Protein AF-A0A8J6VPE7-F1 (afdb_monomer_lite)

Foldseek 3Di:
DAFDFAFQDDPDLEDCNCLLPVVLLVDVVSLVSYVVSVVDDPVRSVVVVVVSVVCVVVVVCCVVRVVSNVDRTGGPPDDDDDDDDD

Secondary structure (DSSP, 8-state):
-EE-PEETT-SS--TTGGGG-GGGGG-HHHHHHSTTGGGS-HHHHHHHHHHHHHHHHTTHHHHHHGGGGG-SEE-SS-EE--PPP-

Radius of gyration: 15.4 Å; chains: 1; bounding box: 37×21×49 Å

Structure (mmCIF, N/CA/C/O backbone):
data_AF-A0A8J6VPE7-F1
#
_entry.id   AF-A0A8J6VPE7-F1
#
loop_
_atom_site.group_PDB
_atom_site.id
_atom_site.type_symbol
_atom_site.label_atom_id
_atom_site.label_alt_id
_atom_site.label_comp_id
_atom_site.label_asym_id
_atom_site.label_entity_id
_atom_site.label_seq_id
_atom_site.pdbx_PDB_ins_code
_atom_site.Cartn_x
_atom_site.Cartn_y
_atom_site.Cartn_z
_atom_site.occupancy
_atom_site.B_iso_or_equiv
_atom_site.auth_seq_id
_atom_site.auth_comp_id
_atom_site.auth_asym_id
_atom_site.auth_atom_id
_atom_site.pdbx_PDB_model_num
ATOM 1 N N . MET A 1 1 ? 11.072 3.976 -21.889 1.00 92.06 1 MET A N 1
ATOM 2 C CA . MET A 1 1 ? 10.413 3.716 -20.590 1.00 92.06 1 MET A CA 1
ATOM 3 C C . MET A 1 1 ? 8.985 3.305 -20.866 1.00 92.06 1 MET A C 1
ATOM 5 O O . MET A 1 1 ? 8.304 4.035 -21.574 1.00 92.06 1 MET A O 1
ATOM 9 N N . ILE A 1 2 ? 8.556 2.155 -20.354 1.00 96.62 2 ILE A N 1
ATOM 10 C CA . ILE A 1 2 ? 7.214 1.601 -20.586 1.00 96.62 2 ILE A CA 1
ATOM 11 C C . ILE A 1 2 ? 6.465 1.575 -19.246 1.00 96.62 2 ILE A C 1
ATOM 13 O O . ILE A 1 2 ? 7.052 1.124 -18.259 1.00 96.62 2 ILE A O 1
ATOM 17 N N . PRO A 1 3 ? 5.217 2.071 -19.164 1.00 97.44 3 PRO A N 1
ATOM 18 C CA . PRO A 1 3 ? 4.429 1.994 -17.941 1.00 97.44 3 PRO A CA 1
ATOM 19 C C . PRO A 1 3 ? 4.065 0.553 -17.585 1.00 97.44 3 PRO A C 1
ATOM 21 O O . PRO A 1 3 ? 3.707 -0.243 -18.449 1.00 97.44 3 PRO A O 1
ATOM 24 N N . PHE A 1 4 ? 4.125 0.248 -16.291 1.00 97.69 4 PHE A N 1
ATOM 25 C CA . PHE A 1 4 ? 3.560 -0.959 -15.708 1.00 97.69 4 PHE A CA 1
ATOM 26 C C . PHE A 1 4 ? 2.442 -0.552 -14.748 1.00 97.69 4 PHE A C 1
ATOM 28 O O . PHE A 1 4 ? 2.692 -0.225 -13.589 1.00 97.69 4 PHE A O 1
ATOM 35 N N . SER A 1 5 ? 1.206 -0.518 -15.251 1.00 98.12 5 SER A N 1
ATOM 36 C CA . SER A 1 5 ? 0.029 -0.345 -14.398 1.00 98.12 5 SER A CA 1
ATOM 37 C C . SER A 1 5 ? -0.157 -1.598 -13.552 1.00 98.12 5 SER A C 1
ATOM 39 O O . SER A 1 5 ? -0.187 -2.707 -14.085 1.00 98.12 5 SER A O 1
ATOM 41 N N . LEU A 1 6 ? -0.285 -1.422 -12.242 1.00 98.25 6 LEU A N 1
ATOM 42 C CA . LEU A 1 6 ? -0.351 -2.535 -11.308 1.00 98.25 6 LEU A CA 1
ATOM 43 C C . LEU A 1 6 ? -1.731 -3.185 -11.351 1.00 98.25 6 LEU A C 1
ATOM 45 O O . LEU A 1 6 ? -2.713 -2.480 -11.118 1.00 98.25 6 LEU A O 1
ATOM 49 N N . PRO A 1 7 ? -1.834 -4.505 -11.578 1.00 97.88 7 PRO A N 1
ATOM 50 C CA . PRO A 1 7 ? -3.074 -5.237 -11.358 1.00 97.88 7 PRO A CA 1
ATOM 51 C C . PRO A 1 7 ? -3.525 -5.148 -9.897 1.00 97.88 7 PRO A C 1
ATOM 53 O O . PRO A 1 7 ? -2.706 -5.095 -8.976 1.00 97.88 7 PRO A O 1
ATOM 56 N N . HIS A 1 8 ? -4.835 -5.189 -9.664 1.00 96.56 8 HIS A N 1
ATOM 57 C CA . HIS A 1 8 ? -5.390 -5.129 -8.305 1.00 96.56 8 HIS A CA 1
ATOM 58 C C . HIS A 1 8 ? -5.126 -6.406 -7.479 1.00 96.56 8 HIS A C 1
ATOM 60 O O . HIS A 1 8 ? -5.291 -6.400 -6.262 1.00 96.56 8 HIS A O 1
ATOM 66 N N . ASN A 1 9 ? -4.715 -7.504 -8.123 1.00 95.50 9 ASN A N 1
ATOM 67 C CA . ASN A 1 9 ? -4.571 -8.843 -7.543 1.00 95.50 9 ASN A CA 1
ATOM 68 C C . ASN A 1 9 ? -3.128 -9.383 -7.573 1.00 95.50 9 ASN A C 1
ATOM 70 O O . ASN A 1 9 ? -2.925 -10.594 -7.653 1.00 95.50 9 ASN A O 1
ATOM 74 N N . LEU A 1 10 ? -2.126 -8.502 -7.527 1.00 96.38 10 LEU A N 1
ATOM 75 C CA . LEU A 1 10 ? -0.724 -8.913 -7.425 1.00 96.38 10 LEU A CA 1
ATOM 76 C C . LEU A 1 10 ? -0.487 -9.801 -6.192 1.00 96.38 10 LEU A C 1
ATOM 78 O O . LEU A 1 10 ? -1.019 -9.530 -5.110 1.00 96.38 10 LEU A O 1
ATOM 82 N N .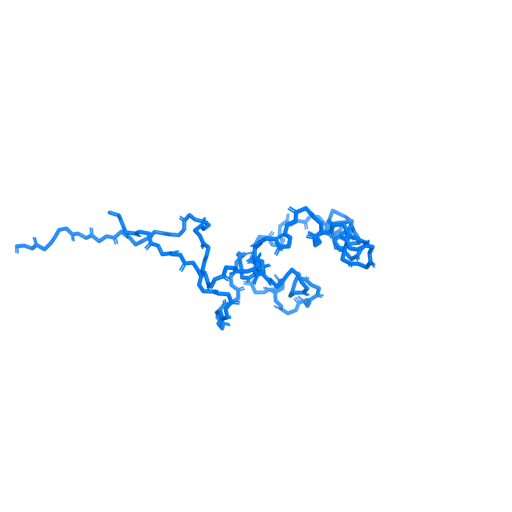 SER A 1 11 ? 0.319 -10.849 -6.384 1.00 94.81 11 SER A N 1
ATOM 83 C CA . SER A 1 11 ? 0.805 -11.732 -5.317 1.00 94.81 11 SER A CA 1
ATOM 84 C C . SER A 1 11 ? 2.017 -11.149 -4.591 1.00 94.81 11 SER A C 1
ATOM 86 O O . SER A 1 11 ? 2.190 -11.380 -3.399 1.00 94.81 11 SER A O 1
ATOM 88 N N . ASP A 1 12 ? 2.857 -10.403 -5.313 1.00 96.69 12 ASP A N 1
ATOM 89 C CA . ASP A 1 12 ? 3.988 -9.689 -4.728 1.00 96.69 12 ASP A CA 1
ATOM 90 C C . ASP A 1 12 ? 3.495 -8.437 -3.990 1.00 96.69 12 ASP A C 1
ATOM 92 O O . ASP A 1 12 ? 2.733 -7.636 -4.536 1.00 96.69 12 ASP A O 1
ATOM 96 N N . SER A 1 13 ? 3.914 -8.297 -2.734 1.00 96.12 13 SER A N 1
ATOM 97 C CA . SER A 1 13 ? 3.364 -7.347 -1.764 1.00 96.12 13 SER A CA 1
ATOM 98 C C . SER A 1 13 ? 4.330 -6.209 -1.458 1.00 96.12 13 SER A C 1
ATOM 100 O O . SER A 1 13 ? 4.669 -5.939 -0.309 1.00 96.12 13 SER A O 1
ATOM 102 N N . PHE A 1 14 ? 4.790 -5.532 -2.506 1.00 97.06 14 PHE A N 1
ATOM 103 C CA . PHE A 1 14 ? 5.610 -4.329 -2.384 1.00 97.06 14 PHE A CA 1
ATOM 104 C C . PHE A 1 14 ? 4.775 -3.097 -1.979 1.00 97.06 14 PHE A C 1
ATOM 106 O O . PHE A 1 14 ? 3.553 -3.151 -1.880 1.00 97.06 14 PHE A O 1
ATOM 113 N N . ALA A 1 15 ? 5.438 -1.954 -1.776 1.00 97.38 15 ALA A N 1
ATOM 114 C CA . ALA A 1 15 ? 4.883 -0.770 -1.108 1.00 97.38 15 ALA A CA 1
ATOM 115 C C . ALA A 1 15 ? 3.484 -0.308 -1.561 1.00 97.38 15 ALA A C 1
ATOM 117 O O . ALA A 1 15 ? 2.709 0.135 -0.725 1.00 97.38 15 ALA A O 1
ATOM 118 N N . ALA A 1 16 ? 3.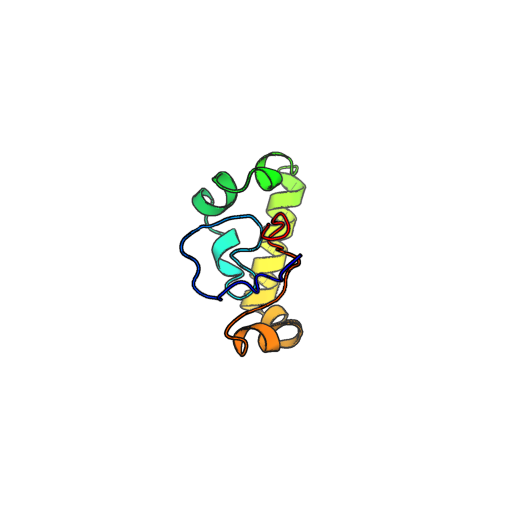158 -0.405 -2.854 1.00 97.62 16 ALA A N 1
ATOM 119 C CA . ALA A 1 16 ? 1.879 0.040 -3.409 1.00 97.62 16 ALA A CA 1
ATOM 120 C C . ALA A 1 16 ? 0.845 -1.090 -3.616 1.00 97.62 16 ALA A C 1
ATOM 122 O O . ALA A 1 16 ? -0.158 -0.874 -4.296 1.00 97.62 16 ALA A O 1
ATOM 123 N N . VAL A 1 17 ? 1.057 -2.298 -3.072 1.00 97.06 17 VAL A N 1
ATOM 124 C CA . VAL A 1 17 ? 0.178 -3.466 -3.306 1.00 97.06 17 VAL A CA 1
ATOM 125 C C . VAL A 1 17 ? -1.273 -3.237 -2.864 1.00 97.06 17 VAL A C 1
ATOM 127 O O . VAL A 1 17 ? -2.200 -3.759 -3.485 1.00 97.06 17 VAL A O 1
ATOM 130 N N . GLY A 1 18 ? -1.480 -2.429 -1.821 1.00 96.69 18 GLY A N 1
ATOM 131 C CA . GLY A 1 18 ? -2.794 -2.137 -1.252 1.00 96.69 18 GLY A CA 1
ATOM 132 C C . GLY A 1 18 ? -3.567 -1.027 -1.965 1.00 96.69 18 GLY A C 1
ATOM 133 O O . GLY A 1 18 ? -4.550 -0.550 -1.412 1.00 96.69 18 GLY A O 1
ATOM 134 N N . TRP A 1 19 ? -3.164 -0.593 -3.168 1.00 97.50 19 TRP A N 1
ATOM 135 C CA . TRP A 1 19 ? -3.804 0.535 -3.871 1.00 97.50 19 TRP A CA 1
ATOM 136 C C . TRP A 1 19 ? -5.325 0.370 -4.082 1.00 97.50 19 TRP A C 1
ATOM 138 O O . TRP A 1 19 ? -6.049 1.360 -4.055 1.00 97.50 19 TRP A O 1
ATOM 148 N N . ALA A 1 20 ? -5.807 -0.866 -4.253 1.00 97.06 20 ALA A N 1
ATOM 149 C CA . ALA A 1 20 ? -7.233 -1.231 -4.299 1.00 97.06 20 ALA A CA 1
ATOM 150 C C . ALA A 1 20 ? -7.636 -2.226 -3.193 1.00 97.06 20 ALA A C 1
ATOM 152 O O . ALA A 1 20 ? -8.699 -2.835 -3.264 1.00 97.06 20 ALA A O 1
ATOM 153 N N . ARG A 1 21 ? -6.755 -2.444 -2.212 1.00 96.31 21 ARG A N 1
ATOM 154 C CA . ARG A 1 21 ? -6.938 -3.361 -1.076 1.00 96.31 21 ARG A CA 1
ATOM 155 C C . ARG A 1 21 ? -6.285 -2.751 0.172 1.00 96.31 21 ARG A C 1
ATOM 157 O O . ARG A 1 21 ? -5.281 -3.287 0.655 1.00 96.31 21 ARG A O 1
ATOM 164 N N . PRO A 1 22 ? -6.746 -1.572 0.629 1.00 97.19 22 PRO A N 1
ATOM 165 C CA . PRO A 1 22 ? -6.108 -0.838 1.724 1.00 97.19 22 PRO A CA 1
ATOM 166 C C . PRO A 1 22 ? -6.000 -1.662 3.016 1.00 97.19 22 PRO A C 1
ATOM 168 O O . PRO A 1 22 ? -5.047 -1.503 3.777 1.00 97.19 22 PRO A O 1
ATOM 171 N N . GLU A 1 23 ? -6.921 -2.599 3.235 1.00 97.88 23 GLU A N 1
ATOM 172 C CA . GLU A 1 23 ? -6.939 -3.517 4.371 1.00 97.88 23 GLU A CA 1
ATOM 173 C C . GLU A 1 23 ? -5.687 -4.400 4.488 1.00 97.88 23 GLU A C 1
ATOM 175 O O . GLU A 1 23 ? -5.359 -4.841 5.592 1.00 97.88 23 GLU A O 1
ATOM 180 N N . LEU A 1 24 ? -4.940 -4.617 3.396 1.00 97.81 24 LEU A N 1
ATOM 181 C CA . LEU A 1 24 ? -3.684 -5.377 3.431 1.00 97.81 24 LEU A CA 1
ATOM 182 C C . LEU A 1 24 ? -2.646 -4.753 4.366 1.00 97.81 24 LEU A C 1
ATOM 184 O O . LEU A 1 24 ? -1.832 -5.474 4.938 1.00 97.81 24 LEU A O 1
ATOM 188 N N . TYR A 1 25 ? -2.675 -3.433 4.560 1.00 98.31 25 TYR A N 1
ATOM 189 C CA . TYR A 1 25 ? -1.711 -2.762 5.431 1.00 98.31 25 TYR A CA 1
ATOM 190 C C . TYR A 1 25 ? -1.951 -3.040 6.924 1.00 98.31 25 TYR A C 1
ATOM 192 O O . TYR A 1 25 ? -1.057 -2.795 7.735 1.00 98.31 25 TYR A O 1
ATOM 200 N N . PHE A 1 26 ? -3.100 -3.609 7.313 1.00 98.56 26 PHE A N 1
ATOM 201 C CA . PHE A 1 26 ? -3.312 -4.065 8.691 1.00 98.56 26 PHE A CA 1
ATOM 202 C C . PHE A 1 26 ? -2.514 -5.329 9.026 1.00 98.56 26 PHE A C 1
ATOM 204 O O . PHE A 1 26 ? -2.160 -5.528 10.191 1.00 98.56 26 PHE A O 1
ATOM 211 N N . ASP A 1 27 ? -2.178 -6.150 8.030 1.00 98.25 27 ASP A N 1
ATOM 212 C CA . ASP A 1 27 ? -1.355 -7.340 8.219 1.00 98.25 27 ASP A CA 1
ATOM 213 C C . ASP A 1 27 ? 0.106 -6.933 8.477 1.00 98.25 27 ASP A C 1
ATOM 215 O O . ASP A 1 27 ? 0.782 -6.314 7.647 1.00 98.25 27 ASP A O 1
ATOM 219 N N . SER A 1 28 ? 0.611 -7.270 9.664 1.00 97.75 28 SER A N 1
ATOM 220 C CA . SER A 1 28 ? 1.989 -6.965 10.047 1.00 97.75 28 SER A CA 1
ATOM 221 C C . SER A 1 28 ? 3.014 -7.701 9.185 1.00 97.75 28 SER A C 1
ATOM 223 O O . SER A 1 28 ?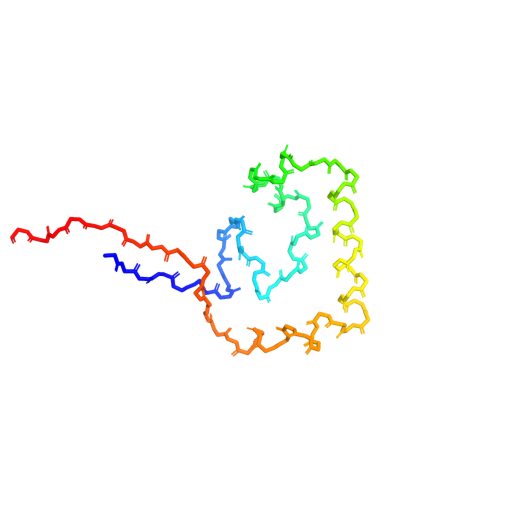 4.115 -7.181 9.004 1.00 97.75 28 SER A O 1
ATOM 225 N N . SER A 1 29 ? 2.676 -8.859 8.610 1.00 97.56 29 SER A N 1
ATOM 226 C CA . SER A 1 29 ? 3.564 -9.599 7.708 1.00 97.56 29 SER A CA 1
ATOM 227 C C . SER A 1 29 ? 3.739 -8.882 6.366 1.00 97.56 29 SER A C 1
ATOM 229 O O . SER A 1 29 ? 4.864 -8.786 5.874 1.00 97.56 29 SER A O 1
ATOM 231 N N . ILE A 1 30 ? 2.668 -8.275 5.837 1.00 98.19 30 ILE A N 1
ATOM 232 C CA . ILE A 1 30 ? 2.718 -7.420 4.641 1.00 98.19 30 ILE A CA 1
ATOM 233 C C . ILE A 1 30 ? 3.608 -6.207 4.906 1.00 98.19 30 ILE A C 1
ATOM 235 O O . ILE A 1 30 ? 4.555 -5.959 4.161 1.00 98.19 30 ILE A O 1
ATOM 239 N N . ARG A 1 31 ? 3.365 -5.481 6.006 1.00 98.19 31 ARG A N 1
ATOM 240 C CA . ARG A 1 31 ? 4.193 -4.320 6.379 1.00 98.19 31 ARG A CA 1
ATOM 241 C C . ARG A 1 31 ? 5.655 -4.697 6.599 1.00 98.19 31 ARG A C 1
ATOM 243 O O . ARG A 1 31 ? 6.537 -3.966 6.164 1.00 98.19 31 ARG A O 1
ATOM 250 N N . SER A 1 32 ? 5.923 -5.851 7.208 1.00 97.50 32 SER A N 1
ATOM 251 C CA . SER A 1 32 ? 7.291 -6.345 7.426 1.00 97.50 32 SER A CA 1
ATOM 252 C C . SER A 1 32 ? 8.034 -6.648 6.118 1.00 97.50 32 SER A C 1
ATOM 254 O O . SER A 1 32 ? 9.258 -6.545 6.077 1.00 97.50 32 SER A O 1
ATOM 256 N N . GLY A 1 33 ? 7.315 -6.976 5.038 1.00 97.56 33 GLY A N 1
ATOM 257 C CA . GLY A 1 33 ? 7.874 -7.141 3.691 1.00 97.56 33 GLY A CA 1
ATOM 258 C C . GLY A 1 33 ? 8.174 -5.824 2.963 1.00 97.56 33 GLY A C 1
ATOM 259 O O . GLY A 1 33 ? 8.879 -5.819 1.954 1.00 97.56 33 GLY A O 1
ATOM 260 N N . ILE A 1 34 ? 7.680 -4.693 3.472 1.00 98.31 34 ILE A N 1
ATOM 261 C CA . ILE A 1 34 ? 7.814 -3.372 2.856 1.00 98.31 34 ILE A CA 1
ATOM 262 C C . ILE A 1 34 ? 8.781 -2.533 3.699 1.00 98.31 34 ILE A C 1
ATOM 264 O O . ILE A 1 34 ? 8.413 -1.924 4.700 1.00 98.31 34 ILE A O 1
ATOM 268 N N . SER A 1 35 ? 10.036 -2.446 3.258 1.00 97.50 35 SER A N 1
ATOM 269 C CA . SER A 1 35 ? 11.132 -1.831 4.029 1.00 97.50 35 SER A CA 1
ATOM 270 C C . SER A 1 35 ? 10.905 -0.376 4.456 1.00 97.50 35 SER A C 1
ATOM 272 O O . SER A 1 35 ? 11.494 0.065 5.441 1.00 97.50 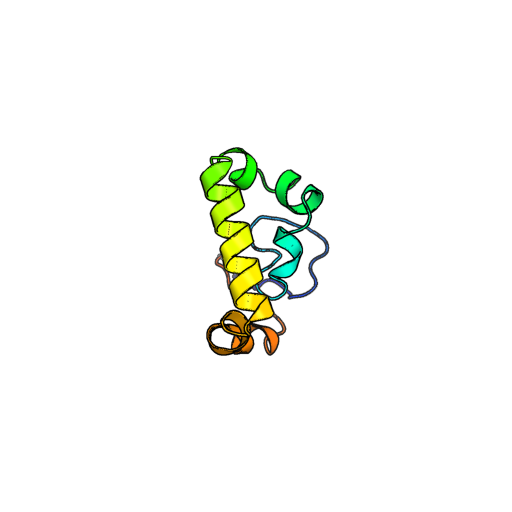35 SER A O 1
ATOM 274 N N . SER A 1 36 ? 10.057 0.378 3.753 1.00 97.44 36 SER A N 1
ATOM 275 C CA . SER A 1 36 ? 9.690 1.738 4.158 1.00 97.44 36 SER A CA 1
ATOM 276 C C . SER A 1 36 ? 8.968 1.771 5.504 1.00 97.44 36 SER A C 1
ATOM 278 O O . SER A 1 36 ? 9.244 2.675 6.282 1.00 97.44 36 SER A O 1
ATOM 280 N N . PHE A 1 37 ? 8.125 0.779 5.826 1.00 98.12 37 PHE A N 1
ATOM 281 C CA . PHE A 1 37 ? 7.443 0.716 7.126 1.00 98.12 37 PHE A CA 1
ATOM 282 C C . PHE A 1 37 ? 8.423 0.565 8.290 1.00 98.12 37 PHE A C 1
ATOM 284 O O . PHE A 1 37 ? 8.194 1.137 9.346 1.00 98.12 37 PHE A O 1
ATOM 291 N N . ALA A 1 38 ? 9.551 -0.125 8.089 1.00 97.12 38 ALA A N 1
ATOM 292 C CA . ALA A 1 38 ? 10.590 -0.268 9.112 1.00 97.12 38 ALA A CA 1
ATOM 293 C C . ALA A 1 38 ? 11.312 1.052 9.451 1.00 97.12 38 ALA A C 1
ATOM 295 O O . ALA A 1 38 ? 12.106 1.091 10.388 1.00 97.12 38 ALA A O 1
ATOM 296 N N . LYS A 1 39 ? 11.084 2.116 8.670 1.00 97.50 39 LYS A N 1
ATOM 297 C CA . LYS A 1 39 ? 11.652 3.453 8.888 1.00 97.50 39 LYS A CA 1
ATOM 298 C C . LYS A 1 39 ? 10.650 4.443 9.485 1.00 97.50 39 LYS A C 1
ATOM 300 O O . LYS A 1 39 ? 11.054 5.561 9.788 1.00 97.50 39 LYS A O 1
ATOM 305 N N . ILE A 1 40 ? 9.376 4.065 9.583 1.00 97.62 40 ILE A N 1
ATOM 306 C CA . ILE A 1 40 ? 8.322 4.900 10.163 1.00 97.62 40 ILE A CA 1
ATOM 307 C C . ILE A 1 40 ? 8.398 4.746 11.681 1.00 97.62 40 ILE A C 1
ATOM 309 O O . ILE A 1 40 ? 8.615 3.638 12.178 1.00 97.62 40 ILE A O 1
ATOM 313 N N . ASP A 1 41 ? 8.247 5.850 12.406 1.00 98.12 41 ASP A N 1
ATOM 314 C CA . ASP A 1 41 ? 8.131 5.802 13.861 1.00 98.12 41 ASP A CA 1
ATOM 315 C C . ASP A 1 41 ? 6.876 5.013 14.279 1.00 98.12 41 ASP A C 1
ATOM 317 O O . ASP A 1 41 ? 5.849 5.052 13.599 1.00 98.12 41 ASP A O 1
ATOM 321 N N . THR A 1 42 ? 6.948 4.275 15.387 1.00 97.62 42 THR A N 1
ATOM 322 C CA . THR A 1 42 ? 5.836 3.417 15.827 1.00 97.62 42 THR A CA 1
ATOM 323 C C . THR A 1 42 ? 4.556 4.219 16.070 1.00 97.62 42 THR A C 1
ATOM 325 O O . THR A 1 42 ? 3.491 3.778 15.640 1.00 97.62 42 THR A O 1
ATOM 328 N N . ASP A 1 43 ? 4.647 5.409 16.673 1.00 98.38 43 ASP A N 1
ATOM 329 C CA . ASP A 1 43 ? 3.468 6.229 16.965 1.00 98.38 43 ASP A CA 1
ATOM 330 C C . ASP A 1 43 ? 2.846 6.762 15.665 1.00 98.38 43 ASP A C 1
ATOM 332 O O . ASP A 1 43 ? 1.624 6.790 15.510 1.00 98.38 43 ASP A O 1
ATOM 336 N N . GLU A 1 44 ? 3.670 7.154 14.688 1.00 98.44 44 GLU A N 1
ATOM 337 C CA . GLU A 1 44 ? 3.197 7.581 13.364 1.00 98.44 44 GLU A CA 1
ATOM 338 C C . GLU A 1 44 ? 2.500 6.433 12.620 1.00 98.44 44 GLU A C 1
ATOM 340 O O . GLU A 1 44 ? 1.429 6.621 12.033 1.00 98.44 44 GLU A O 1
ATOM 345 N N . LEU A 1 45 ? 3.073 5.229 12.683 1.00 98.38 45 LEU A N 1
ATOM 346 C CA . LEU A 1 45 ? 2.503 4.038 12.067 1.00 98.38 45 LEU A CA 1
ATOM 347 C C . LEU A 1 45 ? 1.154 3.666 12.689 1.00 98.38 45 LEU A C 1
ATOM 349 O O . LEU A 1 45 ? 0.184 3.436 11.962 1.00 98.38 45 LEU A O 1
ATOM 353 N N . ASP A 1 46 ? 1.074 3.633 14.016 1.00 98.56 46 ASP A N 1
ATOM 354 C CA . ASP A 1 46 ? -0.151 3.282 14.732 1.00 98.56 46 ASP A CA 1
ATOM 355 C C . ASP A 1 46 ? -1.254 4.322 14.504 1.00 98.56 46 ASP A C 1
ATOM 357 O O . ASP A 1 46 ? -2.417 3.955 14.292 1.00 98.56 46 ASP A O 1
ATOM 361 N N . ASN A 1 47 ? -0.898 5.609 14.441 1.00 98.69 47 ASN A N 1
ATOM 362 C CA . ASN A 1 47 ? -1.826 6.678 14.071 1.00 98.69 47 ASN A CA 1
ATOM 363 C C . ASN A 1 47 ? -2.354 6.499 12.641 1.00 98.69 47 ASN A C 1
ATOM 365 O O . ASN A 1 47 ? -3.565 6.557 12.419 1.00 98.69 47 ASN A O 1
ATOM 369 N N . GLY A 1 48 ? -1.474 6.224 11.673 1.00 98.50 48 GLY A N 1
ATOM 370 C CA . GLY A 1 48 ? -1.868 6.001 10.281 1.00 98.50 48 GLY A CA 1
ATOM 371 C C . GLY A 1 48 ? -2.790 4.791 10.107 1.00 98.50 48 GLY A C 1
ATOM 372 O O . GLY A 1 48 ? -3.796 4.871 9.400 1.00 98.50 48 GLY A O 1
ATOM 373 N N . LEU A 1 49 ? -2.497 3.679 10.788 1.00 98.69 49 LEU A N 1
ATOM 374 C CA . LEU A 1 49 ? -3.348 2.486 10.765 1.00 98.69 49 LEU A CA 1
ATOM 375 C C . LEU A 1 49 ? -4.694 2.725 11.455 1.00 98.69 49 LEU A C 1
ATOM 377 O O . LEU A 1 49 ? -5.715 2.230 10.979 1.00 98.69 49 LEU A O 1
ATOM 381 N N . SER A 1 50 ? -4.711 3.484 12.550 1.00 98.75 50 SER A N 1
ATOM 382 C CA . SER A 1 50 ? -5.949 3.836 13.252 1.00 98.75 50 SER A CA 1
ATOM 383 C C . SER A 1 50 ? -6.848 4.718 12.387 1.00 98.75 50 SER A C 1
ATOM 385 O O . SER A 1 50 ? -8.031 4.415 12.250 1.00 98.75 50 SER A O 1
ATOM 387 N N . GLN A 1 51 ? -6.281 5.731 11.723 1.00 98.62 51 GLN A N 1
ATOM 388 C CA . GLN A 1 51 ? -7.026 6.582 10.793 1.00 98.62 51 GLN A CA 1
ATOM 389 C C . GLN A 1 51 ? -7.568 5.779 9.609 1.00 98.62 51 GLN A C 1
ATOM 391 O O . GLN A 1 51 ? -8.743 5.892 9.273 1.00 98.62 51 GLN A O 1
ATOM 396 N N . LEU A 1 52 ? -6.741 4.917 9.003 1.00 98.62 52 LEU A N 1
ATOM 397 C CA . LEU A 1 52 ? -7.184 4.076 7.891 1.00 98.62 52 LEU A CA 1
ATOM 398 C C . LEU A 1 52 ? -8.331 3.147 8.309 1.00 98.62 52 LEU A C 1
ATOM 400 O O . LEU A 1 52 ? -9.279 2.953 7.552 1.00 98.62 52 LEU A O 1
ATOM 404 N N . ARG A 1 53 ? -8.257 2.572 9.514 1.00 98.75 53 ARG A N 1
ATOM 405 C CA . ARG A 1 53 ? -9.326 1.735 10.068 1.00 98.75 53 ARG A CA 1
ATOM 406 C C . ARG A 1 53 ? -10.616 2.5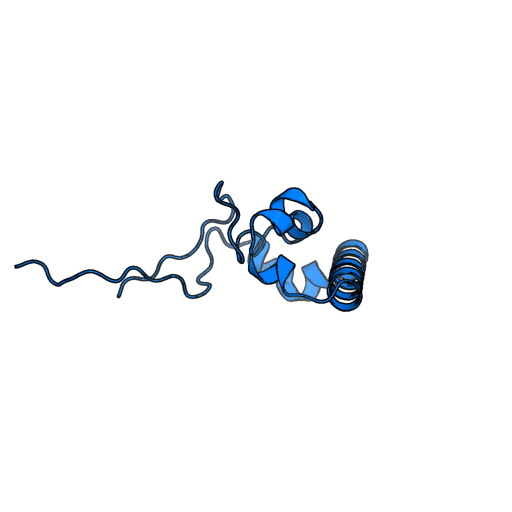25 10.231 1.00 98.75 53 ARG A C 1
ATOM 408 O O . ARG A 1 53 ? -11.653 2.069 9.763 1.00 98.75 53 ARG A O 1
ATOM 415 N N . GLU A 1 54 ? -10.540 3.696 10.849 1.00 98.75 54 GLU A N 1
ATOM 416 C CA . GLU A 1 54 ? -11.694 4.568 11.049 1.00 98.75 54 GLU A CA 1
ATOM 417 C C . GLU A 1 54 ? -12.327 4.984 9.713 1.00 98.75 54 GLU A C 1
ATOM 419 O O . GLU A 1 54 ? -13.549 4.921 9.564 1.00 98.75 54 GLU A O 1
ATOM 424 N N . ASP A 1 55 ? -11.512 5.337 8.717 1.00 98.69 55 ASP A N 1
ATOM 425 C CA . ASP A 1 55 ? -11.991 5.737 7.395 1.00 98.69 55 ASP A CA 1
ATOM 426 C C . ASP A 1 55 ? -12.690 4.588 6.659 1.00 98.69 55 ASP A C 1
ATOM 428 O O . ASP A 1 55 ? -13.700 4.815 5.985 1.00 98.69 55 ASP A O 1
ATOM 432 N N . LEU A 1 56 ? -12.179 3.358 6.784 1.00 98.25 56 LEU A N 1
ATOM 433 C CA . LEU A 1 56 ? -12.803 2.166 6.207 1.00 98.25 56 LEU A CA 1
ATOM 434 C C . LEU A 1 56 ? -14.104 1.806 6.936 1.00 98.25 56 LEU A C 1
ATOM 436 O O . LEU A 1 56 ? -15.115 1.551 6.285 1.00 98.25 56 LEU A O 1
ATOM 440 N N . GLU A 1 57 ? -14.112 1.837 8.270 1.00 98.44 57 GLU A N 1
ATOM 441 C CA . GLU A 1 57 ? -15.294 1.529 9.088 1.00 98.44 57 GLU A CA 1
ATOM 442 C C . GLU A 1 57 ? -16.422 2.549 8.887 1.00 98.44 57 GLU A C 1
ATOM 444 O O . GLU A 1 57 ? -17.598 2.183 8.861 1.00 98.44 57 GLU A O 1
ATOM 449 N N . LYS A 1 58 ? -16.079 3.829 8.706 1.00 98.50 58 LYS A N 1
ATOM 450 C CA . LYS A 1 58 ? -17.046 4.913 8.468 1.00 98.50 58 LYS A CA 1
ATOM 451 C C . LYS A 1 58 ? -17.408 5.105 6.993 1.00 98.50 58 LYS A C 1
ATOM 453 O O . LYS A 1 58 ? -18.243 5.957 6.691 1.00 98.50 58 LYS A O 1
ATOM 458 N N . GLY A 1 59 ? -16.787 4.362 6.075 1.00 98.25 59 GLY A N 1
ATOM 459 C CA . GLY A 1 59 ? -16.994 4.505 4.629 1.00 98.25 59 GLY A CA 1
ATOM 460 C C . GLY A 1 59 ? -16.440 5.807 4.032 1.00 98.25 59 GLY A C 1
ATOM 461 O O . GLY A 1 59 ? -16.771 6.151 2.899 1.00 98.25 59 GLY A O 1
ATOM 462 N N . ILE A 1 60 ? -15.596 6.538 4.766 1.00 98.56 60 ILE A N 1
ATOM 463 C CA . ILE A 1 60 ? -14.923 7.753 4.282 1.00 98.56 60 ILE A CA 1
ATOM 464 C C . ILE A 1 60 ? -13.985 7.385 3.134 1.00 98.56 60 ILE A C 1
ATOM 466 O O . ILE A 1 60 ? -14.007 8.031 2.089 1.00 98.56 60 ILE A O 1
ATOM 470 N N . TRP A 1 61 ? -13.216 6.304 3.296 1.00 98.19 61 TRP A N 1
ATOM 471 C CA . TRP A 1 61 ? -12.294 5.855 2.258 1.00 98.19 61 TRP A CA 1
ATOM 472 C C . TRP A 1 61 ? -13.033 5.486 0.968 1.00 98.19 61 TRP A C 1
ATOM 474 O O . TRP A 1 61 ? -12.614 5.891 -0.109 1.00 98.19 61 TRP A O 1
ATOM 484 N N . ASP A 1 62 ? -14.157 4.770 1.062 1.00 97.75 62 ASP A N 1
ATOM 485 C CA . ASP A 1 62 ? -14.952 4.385 -0.112 1.00 97.75 62 ASP A CA 1
ATOM 486 C C . ASP A 1 62 ? -15.565 5.605 -0.813 1.00 97.75 62 ASP A C 1
ATOM 488 O O . ASP A 1 62 ? -15.527 5.718 -2.038 1.00 97.75 62 ASP A O 1
ATOM 492 N N . LYS A 1 63 ? -16.046 6.584 -0.043 1.00 98.25 63 LYS A N 1
ATOM 493 C CA . LYS A 1 63 ? -16.581 7.827 -0.600 1.00 98.25 63 LYS A CA 1
ATOM 494 C C . LYS A 1 63 ? -15.533 8.609 -1.403 1.00 98.25 63 LYS A C 1
ATOM 496 O O . LYS A 1 63 ? -15.852 9.117 -2.476 1.00 98.25 63 LYS A O 1
ATOM 501 N N . GLU A 1 64 ? -14.310 8.725 -0.890 1.00 97.31 64 GLU A N 1
ATOM 502 C CA . GLU A 1 64 ? -13.251 9.528 -1.518 1.00 97.31 64 GLU A CA 1
ATOM 503 C C . GLU A 1 64 ? -12.479 8.736 -2.596 1.00 97.31 64 GLU A C 1
ATOM 505 O O . GLU A 1 64 ? -12.167 9.250 -3.674 1.00 97.31 64 GLU A O 1
ATOM 510 N N . TYR A 1 65 ? -12.214 7.451 -2.350 1.00 97.25 65 TYR A N 1
ATOM 511 C CA . TYR A 1 65 ? -11.302 6.614 -3.139 1.00 97.25 65 TYR A CA 1
ATOM 512 C C . TYR A 1 65 ? -11.942 5.349 -3.728 1.00 97.25 65 TYR A C 1
ATOM 514 O O . TYR A 1 65 ? -11.284 4.642 -4.490 1.00 97.25 65 TYR A O 1
ATOM 522 N N . GLY A 1 66 ? -13.223 5.067 -3.475 1.00 96.69 66 GLY A N 1
ATOM 523 C CA . GLY A 1 66 ? -13.912 3.854 -3.951 1.00 96.69 66 GLY A CA 1
ATOM 524 C C . GLY A 1 66 ? -13.956 3.710 -5.477 1.00 96.69 66 GLY A C 1
ATOM 525 O O . GLY A 1 66 ? -14.065 2.605 -6.008 1.00 96.69 66 GLY A O 1
ATOM 526 N N . HIS A 1 67 ? -13.756 4.803 -6.220 1.00 96.44 67 HIS A N 1
ATOM 527 C CA . HIS A 1 67 ? -13.567 4.767 -7.673 1.00 96.44 67 HIS A CA 1
ATOM 528 C C . HIS A 1 67 ? -12.348 3.927 -8.109 1.00 96.44 67 HIS A C 1
ATOM 530 O O . HIS A 1 67 ? -12.335 3.410 -9.230 1.00 96.44 67 HIS A O 1
ATOM 536 N N . LEU A 1 68 ? -11.346 3.750 -7.236 1.00 96.44 68 LEU A N 1
ATOM 537 C CA . LEU A 1 68 ? -10.191 2.879 -7.469 1.00 96.44 68 LEU A CA 1
ATOM 538 C C . LEU A 1 68 ? -10.585 1.398 -7.493 1.00 96.44 68 LEU A C 1
ATOM 540 O O . LEU A 1 68 ? -10.025 0.640 -8.281 1.00 96.44 68 LEU A O 1
ATOM 544 N N . LEU A 1 69 ? -11.593 0.989 -6.713 1.00 94.62 69 LEU A N 1
ATOM 545 C CA . LEU A 1 69 ? -12.076 -0.399 -6.671 1.00 94.62 69 LEU A CA 1
ATOM 546 C C . LEU A 1 69 ? -12.723 -0.842 -7.993 1.00 94.62 69 LEU A C 1
ATOM 548 O O . LEU A 1 69 ? -12.837 -2.035 -8.264 1.00 94.62 69 LEU A O 1
ATOM 552 N N . GLN A 1 70 ? -13.120 0.113 -8.838 1.00 95.44 70 GLN A N 1
ATOM 553 C CA . GLN A 1 70 ? -13.671 -0.151 -10.171 1.00 95.44 70 GLN A CA 1
ATOM 554 C C . GLN A 1 70 ? -12.581 -0.369 -11.234 1.00 95.44 70 GLN A C 1
ATOM 556 O O . GLN A 1 70 ? -12.884 -0.727 -12.375 1.00 95.44 70 GLN A O 1
ATOM 561 N N . GLN A 1 71 ? -11.308 -0.1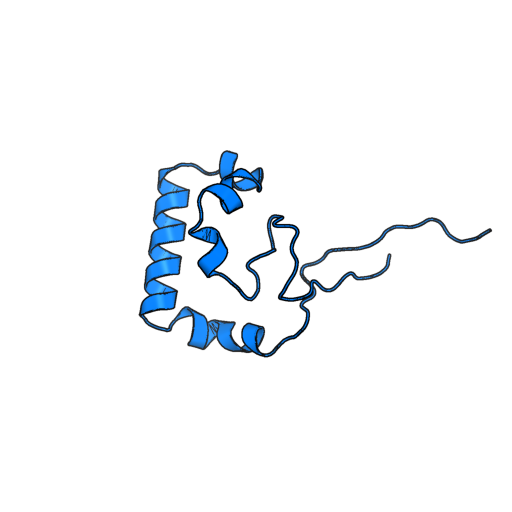48 -10.890 1.00 97.50 71 GLN A N 1
ATOM 562 C CA . GLN A 1 71 ? -10.186 -0.276 -11.814 1.00 97.50 71 GLN A CA 1
ATOM 563 C C . GLN A 1 71 ? -9.578 -1.677 -11.745 1.00 97.50 71 GLN A C 1
ATOM 565 O O . GLN A 1 71 ? -9.319 -2.219 -10.675 1.00 97.50 71 GLN A O 1
ATOM 570 N N . LYS A 1 72 ? -9.260 -2.257 -12.908 1.00 97.00 72 LYS A N 1
ATOM 571 C CA . LYS A 1 72 ? -8.496 -3.518 -12.964 1.00 97.00 72 LYS A CA 1
ATOM 572 C C . LYS A 1 72 ? -6.997 -3.307 -12.753 1.00 97.00 72 LYS A C 1
ATOM 574 O O . LYS A 1 72 ? -6.290 -4.213 -12.315 1.00 97.00 72 LYS A O 1
ATOM 579 N N . GLN A 1 73 ? -6.515 -2.122 -13.103 1.00 98.00 73 GLN A N 1
ATOM 580 C CA . GLN A 1 73 ? -5.118 -1.748 -12.997 1.00 98.00 73 GLN A CA 1
ATOM 581 C C . GLN A 1 73 ? -4.993 -0.253 -12.726 1.00 98.00 73 GLN A C 1
ATOM 583 O O . GLN A 1 73 ? -5.824 0.522 -13.198 1.00 98.00 73 GLN A O 1
ATOM 588 N N . TYR A 1 74 ? -3.938 0.150 -12.025 1.00 97.94 74 TYR A N 1
ATOM 589 C CA . TYR A 1 74 ? -3.695 1.553 -11.705 1.00 97.94 74 TYR A CA 1
ATOM 590 C C . TYR A 1 74 ? -2.227 1.922 -11.918 1.00 97.94 74 TYR A C 1
ATOM 592 O O . TYR A 1 74 ? -1.318 1.158 -11.585 1.00 97.94 74 TYR A O 1
ATOM 600 N N . ASP A 1 75 ? -1.983 3.072 -12.547 1.00 97.44 75 ASP A N 1
ATOM 601 C CA . ASP A 1 75 ? -0.625 3.572 -12.748 1.00 97.44 75 ASP A CA 1
ATOM 602 C C . ASP A 1 75 ? -0.155 4.339 -11.507 1.00 97.44 75 ASP A C 1
ATOM 604 O O . ASP A 1 75 ? -0.486 5.505 -11.317 1.00 97.44 75 ASP A O 1
ATOM 608 N N . VAL A 1 76 ? 0.659 3.674 -10.688 1.00 96.62 76 VAL A N 1
ATOM 609 C CA . VAL A 1 76 ? 1.337 4.262 -9.518 1.00 96.62 76 VAL A CA 1
ATOM 610 C C . VAL A 1 76 ? 2.823 4.534 -9.779 1.00 96.62 76 VAL A C 1
ATOM 612 O O . VAL A 1 76 ? 3.635 4.553 -8.860 1.00 96.62 76 VAL A O 1
ATOM 615 N N . GLY A 1 77 ? 3.208 4.724 -11.044 1.00 97.50 77 GLY A N 1
ATOM 616 C CA . GLY A 1 77 ? 4.545 5.202 -11.407 1.00 97.50 77 GLY A CA 1
ATOM 617 C C . GLY A 1 77 ? 5.599 4.119 -11.652 1.00 97.50 77 GLY A C 1
ATOM 618 O O . GLY A 1 77 ? 6.758 4.455 -11.886 1.00 97.50 77 GLY A O 1
ATOM 619 N N . TYR A 1 78 ? 5.237 2.832 -11.671 1.00 97.56 78 TYR A N 1
ATOM 620 C CA . TYR A 1 78 ? 6.178 1.749 -11.992 1.00 97.56 78 TYR A CA 1
ATOM 621 C C . TYR A 1 78 ? 6.495 1.747 -13.490 1.00 97.56 78 TYR A C 1
ATOM 623 O O . TYR A 1 78 ? 5.601 1.860 -14.337 1.00 97.56 78 TYR A O 1
ATOM 631 N N . ARG A 1 79 ? 7.781 1.658 -13.839 1.00 97.94 79 ARG A N 1
ATOM 632 C CA . ARG A 1 79 ? 8.263 1.769 -15.223 1.00 97.94 79 ARG A CA 1
ATOM 633 C C . ARG A 1 79 ? 9.291 0.691 -15.524 1.00 97.94 79 ARG A C 1
ATOM 635 O O . ARG A 1 79 ? 10.229 0.498 -14.759 1.00 97.94 79 ARG A O 1
ATOM 642 N N . PHE A 1 80 ? 9.178 0.078 -16.695 1.00 97.25 80 PHE A N 1
ATOM 643 C CA . PHE A 1 80 ? 10.271 -0.685 -17.281 1.00 97.25 80 PHE A CA 1
ATOM 644 C C . PHE A 1 80 ? 11.221 0.253 -18.028 1.00 97.25 80 PHE A C 1
ATOM 646 O O . PHE A 1 80 ? 10.805 1.055 -18.876 1.00 97.25 80 PHE A O 1
ATOM 653 N N . VAL A 1 81 ? 12.511 0.132 -17.730 1.00 96.88 81 VAL A N 1
ATOM 654 C CA . VAL A 1 81 ? 13.605 0.749 -18.483 1.00 96.88 81 VAL A CA 1
ATOM 655 C C . VAL A 1 81 ? 14.332 -0.376 -19.207 1.00 96.88 81 VAL A C 1
ATOM 657 O O . VAL A 1 81 ? 14.721 -1.358 -18.587 1.00 96.88 81 VAL A O 1
ATOM 660 N N . HIS A 1 82 ? 14.495 -0.245 -20.517 1.00 93.62 82 HIS A N 1
ATOM 661 C CA . HIS A 1 82 ? 15.207 -1.212 -21.344 1.00 93.62 82 HIS A CA 1
ATOM 662 C C . HIS A 1 82 ? 16.091 -0.456 -22.335 1.00 93.62 82 HIS A C 1
ATOM 664 O O . HIS A 1 82 ? 15.799 0.695 -22.680 1.00 93.62 82 HIS A O 1
ATOM 670 N N . SER A 1 83 ? 17.168 -1.090 -22.794 1.00 93.88 83 SER A N 1
ATOM 671 C CA . SER A 1 83 ? 17.944 -0.558 -23.910 1.00 93.88 83 SER A CA 1
ATOM 672 C C . SER A 1 83 ? 17.117 -0.620 -25.201 1.00 93.88 83 SER A C 1
ATOM 674 O O . SER A 1 83 ? 16.204 -1.449 -25.315 1.00 93.88 83 SER A O 1
ATOM 676 N N . PRO A 1 84 ? 17.416 0.226 -26.196 1.00 84.19 84 PRO A N 1
ATOM 677 C CA . PRO A 1 84 ? 16.939 -0.001 -27.553 1.00 84.19 84 PRO A CA 1
ATOM 678 C C . PRO A 1 84 ? 17.372 -1.395 -28.027 1.00 84.19 84 PRO A C 1
ATOM 680 O O . PRO A 1 84 ? 18.451 -1.865 -27.654 1.00 84.19 84 PRO A O 1
ATOM 683 N N . ALA A 1 85 ? 16.534 -2.057 -28.823 1.00 80.44 85 ALA A N 1
ATOM 684 C CA . ALA A 1 85 ? 16.997 -3.201 -29.601 1.00 80.44 85 ALA A CA 1
ATOM 685 C C . ALA A 1 85 ? 18.048 -2.708 -30.613 1.00 80.44 85 ALA A C 1
ATOM 687 O O . ALA A 1 85 ? 17.903 -1.597 -31.129 1.00 80.44 85 ALA A O 1
ATOM 688 N N . LEU A 1 86 ? 19.105 -3.500 -30.824 1.00 60.84 86 LEU A N 1
ATOM 689 C CA . LEU A 1 86 ? 20.112 -3.251 -31.863 1.00 60.84 86 LEU A CA 1
ATOM 690 C C . LEU A 1 86 ? 19.490 -3.320 -33.261 1.00 60.84 86 LEU A C 1
ATOM 692 O O . LEU A 1 86 ? 18.617 -4.195 -33.463 1.00 60.84 86 LEU A O 1
#

pLDDT: mean 96.65, std 4.67, range [60.84, 98.75]

Sequence (86 aa):
MIPFSLPHNLSDSFAAVGWARPELYFDSSIRSGISSFAKIDTDELDNGLSQLREDLEKGIWDKEYGHLLQQKQYDVGYRFVHSPAL